Protein AF-A0A524DXU4-F1 (afdb_monomer)

Foldseek 3Di:
DDDDDDFAFDDWDFQDPPPDHDGDTDTHGADDCDDDPPDPCPRNNDRDDDDDDDPVPDPD

pLDDT: mean 91.02, std 9.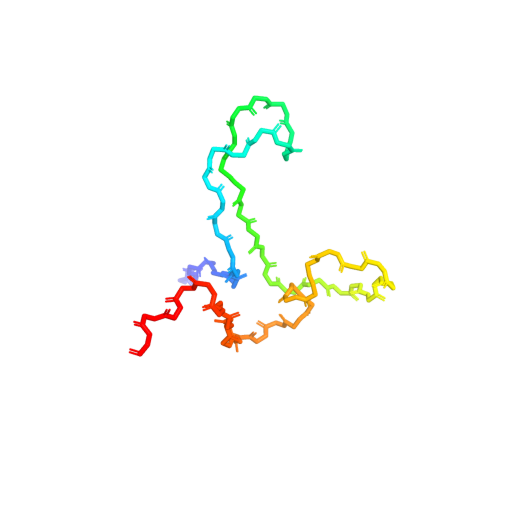24, range [51.09, 97.88]

Structure (mmCIF, N/CA/C/O backbone):
data_AF-A0A524DXU4-F1
#
_entry.id   AF-A0A524DXU4-F1
#
loop_
_atom_site.group_PDB
_atom_site.id
_atom_site.type_symbol
_atom_site.label_atom_id
_atom_site.label_alt_id
_atom_site.label_comp_id
_atom_site.label_asym_id
_atom_site.label_entity_id
_atom_site.label_seq_id
_atom_site.pdbx_PDB_ins_code
_atom_site.Cartn_x
_atom_site.Cartn_y
_atom_site.Cartn_z
_atom_site.occupancy
_atom_site.B_iso_or_equiv
_atom_site.auth_seq_id
_atom_site.auth_comp_id
_atom_site.auth_asym_id
_atom_site.auth_atom_id
_atom_site.pdbx_PDB_model_num
ATOM 1 N N . MET A 1 1 ? -24.886 -6.602 19.188 1.00 51.09 1 MET A N 1
ATOM 2 C CA . MET A 1 1 ? -23.452 -6.614 19.540 1.00 51.09 1 MET A CA 1
ATOM 3 C C . MET A 1 1 ? -22.731 -6.160 18.289 1.00 51.09 1 MET A C 1
ATOM 5 O O . MET A 1 1 ? -22.861 -6.844 17.287 1.00 51.09 1 MET A O 1
ATOM 9 N N . ALA A 1 2 ? -22.158 -4.955 18.281 1.00 60.12 2 ALA A N 1
ATOM 10 C CA . ALA A 1 2 ? -21.473 -4.450 17.094 1.00 60.12 2 ALA A CA 1
ATOM 11 C C . ALA A 1 2 ? -20.174 -5.243 16.923 1.00 60.12 2 ALA A C 1
ATOM 13 O O . ALA A 1 2 ? -19.337 -5.255 17.824 1.00 60.12 2 ALA A O 1
ATOM 14 N N . GLU A 1 3 ? -20.063 -5.966 15.817 1.00 72.94 3 GLU A N 1
ATOM 15 C CA . GLU A 1 3 ? -18.840 -6.659 15.433 1.00 72.94 3 GLU A CA 1
ATOM 16 C C . GLU A 1 3 ? -17.731 -5.620 15.223 1.00 72.94 3 GLU A C 1
ATOM 18 O O . GLU A 1 3 ? -17.980 -4.551 14.665 1.00 72.94 3 GLU A O 1
ATOM 23 N N . SER A 1 4 ? -16.517 -5.892 15.708 1.00 77.94 4 SER A N 1
ATOM 24 C CA . SER A 1 4 ? -15.387 -4.992 15.476 1.00 77.94 4 SER A CA 1
ATOM 25 C C . SER A 1 4 ? -15.032 -5.006 13.992 1.00 77.94 4 SER A C 1
ATOM 27 O O . SER A 1 4 ? -14.681 -6.061 13.456 1.00 77.94 4 SER A O 1
ATOM 29 N N . GLU A 1 5 ? -15.100 -3.854 13.331 1.00 85.94 5 GLU A N 1
ATOM 30 C CA . GLU A 1 5 ? -14.709 -3.742 11.928 1.00 85.94 5 GLU A CA 1
ATOM 31 C C . GLU A 1 5 ? -13.222 -4.086 11.752 1.00 85.94 5 GLU A C 1
ATOM 33 O O . GLU A 1 5 ? -12.359 -3.621 12.500 1.00 85.94 5 GLU A O 1
ATOM 38 N N . SER A 1 6 ? -12.920 -4.927 10.762 1.00 89.50 6 SER A N 1
ATOM 39 C CA . SER A 1 6 ? -11.557 -5.342 10.431 1.00 89.50 6 SER A CA 1
ATOM 40 C C . SER A 1 6 ? -11.340 -5.339 8.919 1.00 89.50 6 SER A C 1
ATOM 42 O O . SER A 1 6 ? -12.279 -5.483 8.135 1.00 89.50 6 SER A O 1
ATOM 44 N N . GLY A 1 7 ? -10.088 -5.144 8.504 1.00 90.38 7 GLY A N 1
ATOM 45 C CA . GLY A 1 7 ? -9.693 -5.097 7.100 1.00 90.38 7 GLY A CA 1
ATOM 46 C C . GLY A 1 7 ? -8.309 -5.698 6.890 1.00 90.38 7 GLY A C 1
ATOM 47 O O . GLY A 1 7 ? -7.460 -5.662 7.7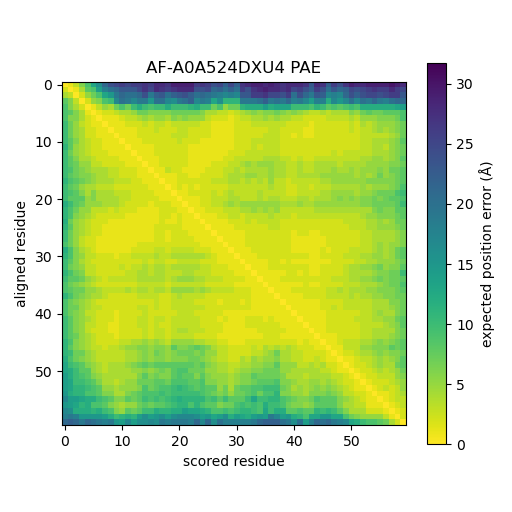81 1.00 90.38 7 GLY A O 1
ATOM 48 N N . TYR A 1 8 ? -8.080 -6.256 5.702 1.00 93.75 8 TYR A N 1
ATOM 49 C CA . TYR A 1 8 ? -6.782 -6.810 5.336 1.00 93.75 8 TYR A CA 1
ATOM 50 C C . TYR A 1 8 ? -5.858 -5.718 4.809 1.00 93.75 8 TYR A C 1
ATOM 52 O O . TYR A 1 8 ? -6.222 -4.942 3.924 1.00 93.75 8 TYR A O 1
ATOM 60 N N . ILE A 1 9 ? -4.636 -5.704 5.324 1.00 94.19 9 ILE A N 1
ATOM 61 C CA . ILE A 1 9 ? -3.554 -4.831 4.877 1.00 94.19 9 ILE A CA 1
ATOM 62 C C . ILE A 1 9 ? -2.385 -5.690 4.410 1.00 94.19 9 ILE A C 1
ATOM 64 O O . ILE A 1 9 ? -2.213 -6.815 4.881 1.00 94.19 9 ILE A O 1
ATOM 68 N N . PHE A 1 10 ? -1.579 -5.174 3.488 1.00 94.06 10 PHE A N 1
ATOM 69 C CA . PHE A 1 10 ? -0.367 -5.863 3.032 1.00 94.06 10 PHE A CA 1
ATOM 70 C C . PHE A 1 10 ? 0.918 -5.141 3.435 1.00 94.06 10 PHE A C 1
ATOM 72 O O . PHE A 1 10 ? 1.977 -5.758 3.446 1.00 94.06 10 PHE A O 1
ATOM 79 N N . GLN A 1 11 ? 0.841 -3.855 3.789 1.00 93.38 11 GLN A N 1
ATOM 80 C CA . GLN A 1 11 ? 2.004 -3.078 4.203 1.00 93.38 11 GLN A CA 1
ATOM 81 C C . GLN A 1 11 ? 1.602 -1.912 5.111 1.00 93.38 11 GLN A C 1
ATOM 83 O O . GLN A 1 11 ? 0.583 -1.255 4.900 1.00 93.38 11 GLN A O 1
ATOM 88 N N . ILE A 1 12 ? 2.449 -1.630 6.103 1.00 95.44 12 ILE A N 1
ATOM 89 C CA . ILE A 1 12 ? 2.439 -0.376 6.861 1.00 95.44 12 ILE A CA 1
ATOM 90 C C . ILE A 1 12 ? 3.777 0.306 6.609 1.00 95.44 12 ILE A C 1
ATOM 92 O O . ILE A 1 12 ? 4.823 -0.202 7.014 1.00 95.44 12 ILE A O 1
ATOM 96 N N . GLN A 1 13 ? 3.743 1.461 5.956 1.00 95.69 13 GLN A N 1
ATOM 97 C CA . GLN A 1 13 ? 4.923 2.272 5.694 1.00 95.69 13 GLN A CA 1
ATOM 98 C C . GLN A 1 13 ? 4.965 3.435 6.673 1.00 95.69 13 GLN A C 1
ATOM 100 O O . GLN A 1 13 ? 4.119 4.324 6.647 1.00 95.69 13 GLN A O 1
ATOM 105 N N . LYS A 1 14 ? 5.960 3.424 7.555 1.00 97.06 14 LYS A N 1
ATOM 106 C CA . LYS A 1 14 ? 6.206 4.522 8.491 1.00 97.06 14 LYS A CA 1
ATOM 107 C C . LYS A 1 14 ? 7.088 5.570 7.821 1.00 97.06 14 LYS A C 1
ATOM 109 O O . LYS A 1 14 ? 7.948 5.220 7.020 1.00 97.06 14 LYS A O 1
ATOM 114 N N . MET A 1 15 ? 6.916 6.826 8.221 1.00 96.88 15 MET A N 1
ATOM 115 C CA . MET A 1 15 ? 7.737 7.958 7.779 1.00 96.88 15 MET A CA 1
ATOM 116 C C . MET A 1 15 ? 7.715 8.215 6.261 1.00 96.88 15 MET A C 1
ATOM 118 O O . MET A 1 15 ? 8.718 8.629 5.690 1.00 96.88 15 MET A O 1
ATOM 122 N N . SER A 1 16 ? 6.581 7.976 5.601 1.00 96.50 16 SER A N 1
ATOM 123 C CA . SER A 1 16 ? 6.420 8.292 4.183 1.00 96.50 16 SER A CA 1
ATOM 124 C C . SER A 1 16 ? 6.397 9.805 3.957 1.00 96.50 16 SER A C 1
ATOM 126 O O . SER A 1 16 ? 5.643 10.511 4.629 1.00 96.50 16 SER A O 1
ATOM 128 N N . THR A 1 17 ? 7.210 10.287 3.020 1.00 96.94 17 THR A N 1
ATOM 129 C CA . THR A 1 17 ? 7.250 11.687 2.558 1.00 96.94 17 THR A CA 1
ATOM 130 C C . THR A 1 17 ? 6.552 11.886 1.215 1.00 96.94 17 THR A C 1
ATOM 132 O O . THR A 1 17 ? 6.223 13.013 0.859 1.00 96.94 17 THR A O 1
ATOM 135 N N . GLU A 1 18 ? 6.308 10.794 0.486 1.00 95.81 18 GLU A N 1
ATOM 136 C CA . GLU A 1 18 ? 5.798 10.823 -0.891 1.00 95.81 18 GLU A CA 1
ATOM 137 C C . GLU A 1 18 ? 4.274 10.629 -0.967 1.00 95.81 18 GLU A C 1
ATOM 139 O O . GLU A 1 18 ? 3.647 10.999 -1.956 1.00 95.81 18 GLU A O 1
ATOM 144 N N . ASP A 1 19 ? 3.648 10.100 0.091 1.00 95.19 19 ASP A N 1
ATOM 145 C CA . ASP A 1 19 ? 2.208 9.788 0.130 1.00 95.19 19 ASP A CA 1
ATOM 146 C C . ASP A 1 19 ? 1.342 10.968 0.625 1.00 95.19 19 ASP A C 1
ATOM 148 O O . ASP A 1 19 ? 0.278 10.787 1.225 1.00 95.19 19 ASP A O 1
ATOM 152 N N . GLY A 1 20 ? 1.807 12.198 0.404 1.00 95.25 20 GLY A N 1
ATOM 153 C CA . GLY A 1 20 ? 1.110 13.438 0.744 1.00 95.25 20 GLY A CA 1
ATOM 154 C C . GLY A 1 20 ? 1.929 14.392 1.623 1.00 95.25 20 GLY A C 1
ATOM 155 O O . GLY A 1 20 ? 3.065 14.100 1.979 1.00 95.25 20 GLY A O 1
ATOM 156 N N . PRO A 1 21 ? 1.372 15.559 1.999 1.00 97.25 21 PRO A N 1
ATOM 157 C CA . PRO A 1 21 ? 2.131 16.591 2.701 1.00 97.25 21 PRO A CA 1
ATOM 158 C C . PRO A 1 21 ? 2.611 16.150 4.091 1.00 97.25 21 PRO A C 1
ATOM 160 O O . PRO 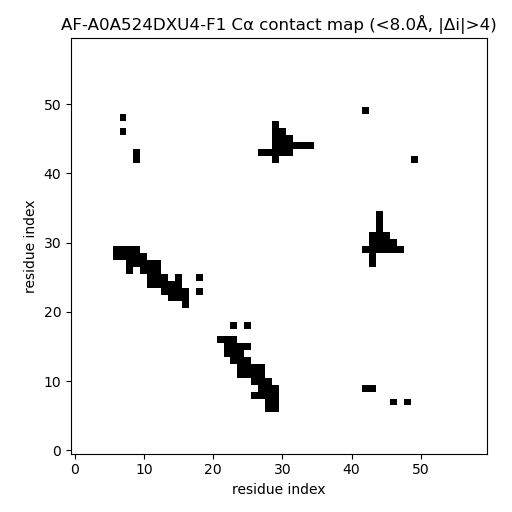A 1 21 ? 1.801 15.700 4.915 1.00 97.25 21 PRO A O 1
ATOM 163 N N . GLY A 1 22 ? 3.897 16.377 4.372 1.00 96.44 22 GLY A N 1
ATOM 164 C CA . GLY A 1 22 ? 4.544 16.085 5.655 1.00 96.44 22 GLY A CA 1
ATOM 165 C C . GLY A 1 22 ? 5.028 14.637 5.781 1.00 96.44 22 GLY A C 1
ATOM 166 O O . GLY A 1 22 ? 5.195 13.940 4.790 1.00 96.44 22 GLY A O 1
ATOM 167 N N . ILE A 1 23 ? 5.261 14.189 7.019 1.00 97.56 23 ILE A N 1
ATOM 168 C CA . ILE A 1 23 ? 5.658 12.807 7.319 1.00 97.56 23 ILE A CA 1
ATOM 169 C C . ILE A 1 23 ? 4.409 12.003 7.693 1.00 97.56 23 ILE A C 1
ATOM 171 O O . ILE A 1 23 ? 3.682 12.371 8.620 1.00 97.56 23 ILE A O 1
ATOM 175 N N . ARG A 1 24 ? 4.155 10.899 6.988 1.00 97.19 24 ARG A N 1
ATOM 176 C CA . ARG A 1 24 ? 2.943 10.078 7.128 1.00 97.19 24 ARG A CA 1
ATOM 177 C C . ARG A 1 24 ? 3.260 8.640 7.525 1.00 97.19 24 ARG A C 1
ATOM 179 O O . ARG A 1 24 ? 4.324 8.104 7.230 1.00 97.19 24 ARG A O 1
ATOM 186 N N . THR A 1 25 ? 2.302 8.000 8.189 1.00 97.88 25 THR A N 1
ATOM 187 C CA . THR A 1 25 ? 2.236 6.536 8.228 1.00 97.88 25 THR A CA 1
ATOM 188 C C . THR A 1 25 ? 1.170 6.107 7.234 1.00 97.88 25 THR A C 1
ATOM 190 O O . THR A 1 25 ? -0.009 6.383 7.448 1.00 97.88 25 THR A O 1
ATOM 193 N N . THR A 1 26 ? 1.587 5.463 6.151 1.00 97.38 26 THR A N 1
ATOM 194 C CA . THR A 1 26 ? 0.699 4.977 5.094 1.00 97.38 26 THR A CA 1
ATOM 195 C C . THR A 1 26 ? 0.320 3.532 5.390 1.00 97.38 26 THR A C 1
ATOM 197 O O . THR A 1 26 ? 1.184 2.686 5.634 1.00 97.38 26 THR A O 1
ATOM 200 N N . VAL A 1 27 ? -0.979 3.242 5.381 1.00 96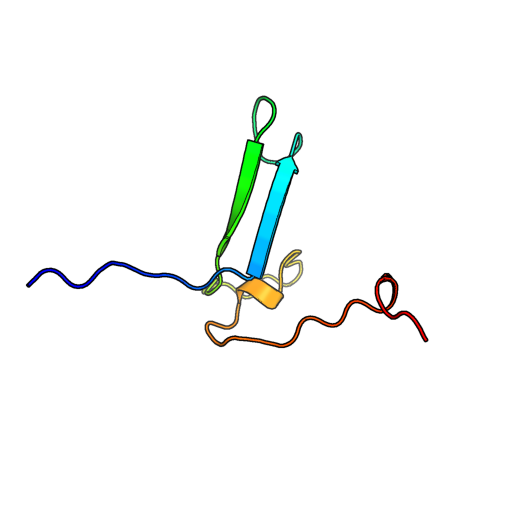.69 27 VAL A N 1
ATOM 201 C CA . VAL A 1 27 ? -1.516 1.888 5.557 1.00 96.69 27 VAL A CA 1
ATOM 202 C C . VAL A 1 27 ? -2.071 1.425 4.220 1.00 96.69 27 VAL A C 1
ATOM 204 O O . VAL A 1 27 ? -3.024 2.009 3.708 1.00 96.69 27 VAL A O 1
ATOM 207 N N . PHE A 1 28 ? -1.473 0.382 3.653 1.00 96.12 28 PHE A N 1
ATOM 208 C CA . PHE A 1 28 ? -1.875 -0.147 2.359 1.00 96.12 28 PHE A CA 1
ATOM 209 C C . PHE A 1 28 ? -2.834 -1.326 2.524 1.00 96.12 28 PHE A C 1
ATOM 211 O O . PHE A 1 28 ? -2.464 -2.391 3.032 1.00 96.12 28 PHE A O 1
ATOM 218 N N . PHE A 1 29 ? -4.071 -1.126 2.076 1.00 95.38 29 PHE A N 1
ATOM 219 C CA . PHE A 1 29 ? -5.141 -2.117 2.143 1.00 95.38 29 PHE A CA 1
ATOM 220 C C . PHE A 1 29 ? -5.101 -3.092 0.964 1.00 95.38 29 PHE A C 1
ATOM 222 O O . PHE A 1 29 ? -4.688 -2.760 -0.147 1.00 95.38 29 PHE A O 1
ATOM 229 N N . LYS A 1 30 ? -5.563 -4.313 1.221 1.00 95.50 30 LYS A N 1
ATOM 230 C CA . LYS A 1 30 ? -5.938 -5.285 0.191 1.00 95.50 30 LYS A CA 1
ATOM 231 C C . LYS A 1 30 ? -7.296 -4.903 -0.419 1.00 95.50 30 LYS A C 1
ATOM 233 O O . LYS A 1 30 ? -8.041 -4.123 0.166 1.00 95.50 30 LYS A O 1
ATOM 238 N N . LEU A 1 31 ? -7.631 -5.541 -1.541 1.00 95.19 31 LEU A N 1
ATOM 239 C CA . LEU A 1 31 ? -8.835 -5.356 -2.358 1.00 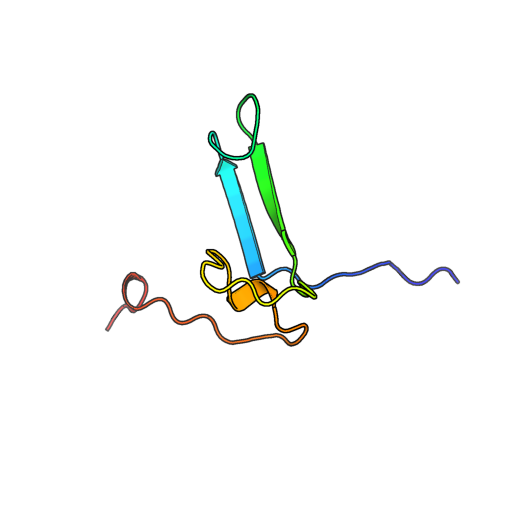95.19 31 LEU A CA 1
ATOM 240 C C . LEU A 1 31 ? -8.879 -4.041 -3.165 1.00 95.19 31 LEU A C 1
ATOM 242 O O . LEU A 1 31 ? -9.679 -3.146 -2.903 1.00 95.19 31 LEU A O 1
ATOM 246 N N . CYS A 1 32 ? -8.080 -3.965 -4.228 1.00 96.31 32 CYS A N 1
ATOM 247 C CA . CYS A 1 32 ? -8.273 -3.002 -5.311 1.00 96.31 32 CYS A CA 1
ATOM 248 C C . CYS A 1 32 ? -9.101 -3.646 -6.442 1.00 96.31 32 CYS A C 1
ATOM 250 O O . CYS A 1 32 ? -8.652 -4.630 -7.031 1.00 96.31 32 CYS A O 1
ATOM 252 N N . PRO A 1 33 ? -10.291 -3.116 -6.792 1.00 96.44 33 PRO A N 1
ATOM 253 C CA . PRO A 1 33 ? -11.128 -3.695 -7.848 1.00 96.44 33 PRO A CA 1
ATOM 254 C C . PRO A 1 33 ? -10.586 -3.436 -9.264 1.00 96.44 33 PRO A C 1
ATOM 256 O O . PRO A 1 33 ? -11.099 -3.991 -10.235 1.00 96.44 33 PRO A O 1
ATOM 259 N N . LEU A 1 34 ? -9.566 -2.586 -9.400 1.00 97.38 34 LEU A N 1
ATOM 260 C CA . LEU A 1 34 ? -8.964 -2.234 -10.681 1.00 97.38 34 LEU A CA 1
ATOM 261 C C . LEU A 1 34 ? -7.817 -3.184 -11.042 1.00 97.38 34 LEU A C 1
ATOM 263 O O . LEU A 1 34 ? -7.144 -3.747 -10.182 1.00 97.38 34 LEU A O 1
ATOM 267 N N . LYS A 1 35 ? -7.562 -3.317 -12.346 1.00 96.19 35 LYS A N 1
ATOM 268 C CA . LYS A 1 35 ? -6.458 -4.108 -12.912 1.00 96.19 35 LYS A CA 1
ATOM 269 C C . LYS A 1 35 ? -5.635 -3.263 -13.882 1.00 96.19 35 LYS A C 1
ATOM 271 O O . LYS A 1 35 ? -5.529 -3.578 -15.064 1.00 96.19 35 LYS A O 1
ATOM 276 N N . CYS A 1 36 ? -5.121 -2.135 -13.394 1.00 97.81 36 CYS A N 1
ATOM 277 C CA . CYS A 1 36 ? -4.313 -1.221 -14.199 1.00 97.81 36 CYS A CA 1
ATOM 278 C C . CYS A 1 36 ? -3.083 -1.949 -14.764 1.00 97.81 36 CYS A C 1
ATOM 280 O O . CYS A 1 36 ? -2.399 -2.656 -14.026 1.00 97.81 36 CYS A O 1
ATOM 282 N N . VAL A 1 37 ? -2.768 -1.727 -16.045 1.00 97.81 37 VAL A N 1
ATOM 283 C CA . VAL A 1 37 ? -1.601 -2.339 -16.716 1.00 97.81 37 VAL A CA 1
ATOM 284 C C . VAL A 1 37 ? -0.278 -1.921 -16.055 1.00 97.81 37 VAL A C 1
ATOM 286 O O . VAL A 1 37 ? 0.690 -2.669 -16.072 1.00 97.81 37 VAL A O 1
ATOM 289 N N . TRP A 1 38 ? -0.260 -0.748 -15.418 1.00 97.19 38 TRP A N 1
ATOM 290 C CA . TRP A 1 38 ? 0.878 -0.167 -14.700 1.00 97.19 38 TRP A CA 1
ATOM 291 C C . TRP A 1 38 ? 0.662 -0.144 -13.177 1.00 97.19 38 TRP A C 1
ATOM 293 O O . TRP A 1 38 ? 1.066 0.796 -12.498 1.00 97.19 38 TRP A O 1
ATOM 303 N N . CYS A 1 39 ? -0.047 -1.124 -12.610 1.00 96.69 39 CYS A N 1
ATOM 304 C CA . CYS A 1 39 ? -0.265 -1.154 -11.163 1.00 96.69 39 CYS A CA 1
ATOM 305 C C . CYS A 1 39 ? 1.073 -1.280 -10.412 1.00 96.69 39 CYS A C 1
ATOM 307 O O . CYS A 1 39 ? 1.778 -2.271 -10.572 1.00 96.69 39 CYS A O 1
ATOM 309 N N . HIS A 1 40 ? 1.400 -0.295 -9.572 1.00 94.38 40 HIS A N 1
ATOM 310 C CA . HIS A 1 40 ? 2.610 -0.332 -8.741 1.00 94.38 40 HIS A CA 1
ATOM 311 C C . HIS A 1 40 ? 2.459 -1.232 -7.504 1.00 94.38 40 HIS A C 1
ATOM 313 O O . HIS A 1 40 ? 3.465 -1.625 -6.929 1.00 94.38 40 HIS A O 1
ATOM 319 N N . ASN A 1 41 ? 1.216 -1.574 -7.132 1.00 94.56 41 ASN A N 1
ATOM 320 C CA . ASN A 1 41 ? 0.884 -2.383 -5.955 1.00 94.56 41 ASN A CA 1
ATOM 321 C C . ASN A 1 41 ? -0.015 -3.584 -6.338 1.00 94.56 41 ASN A C 1
ATOM 323 O O . ASN A 1 41 ? -1.180 -3.641 -5.917 1.00 94.56 41 ASN A O 1
ATOM 327 N N . PRO A 1 42 ? 0.442 -4.520 -7.195 1.00 94.25 42 PRO A N 1
ATOM 328 C CA . PRO A 1 42 ? -0.364 -5.662 -7.651 1.00 94.25 42 PRO A CA 1
ATOM 329 C C . PRO A 1 42 ? -0.856 -6.566 -6.505 1.00 94.25 42 PRO A C 1
ATOM 331 O O . PRO A 1 42 ? -1.923 -7.175 -6.593 1.00 94.25 42 PRO A O 1
ATOM 334 N N . GLU A 1 43 ? -0.132 -6.613 -5.392 1.00 94.12 43 GLU A N 1
ATOM 335 C CA . GLU A 1 43 ? -0.493 -7.304 -4.154 1.00 94.12 43 GLU A CA 1
ATOM 336 C C . GLU A 1 43 ? -1.772 -6.771 -3.503 1.00 94.12 43 GLU A C 1
ATOM 338 O O . GLU A 1 43 ? -2.382 -7.495 -2.712 1.00 94.12 43 GLU A O 1
ATOM 343 N N . SER A 1 44 ? -2.193 -5.546 -3.835 1.00 95.50 44 SER A N 1
ATOM 344 C CA . SER A 1 44 ? -3.449 -4.958 -3.364 1.00 95.50 44 SER A CA 1
ATOM 345 C C . SER A 1 44 ? -4.678 -5.547 -4.060 1.00 95.50 44 SER A C 1
ATOM 347 O O . SER A 1 44 ? -5.772 -5.446 -3.525 1.00 95.50 44 SER A O 1
ATOM 349 N N . ILE A 1 45 ? -4.541 -6.176 -5.232 1.00 95.88 45 ILE A N 1
ATOM 350 C CA . ILE A 1 45 ? -5.688 -6.574 -6.068 1.00 95.88 45 ILE A CA 1
ATOM 351 C C . ILE A 1 45 ? -6.474 -7.728 -5.430 1.00 95.88 45 ILE A C 1
ATOM 353 O O . ILE A 1 45 ? -7.701 -7.684 -5.348 1.00 95.88 45 ILE A O 1
ATOM 357 N N . SER A 1 46 ? -5.777 -8.767 -4.962 1.00 94.44 46 SER A N 1
ATOM 358 C CA . SER A 1 46 ? -6.427 -9.901 -4.295 1.00 94.44 46 SER A CA 1
ATOM 359 C C . SER A 1 46 ? -6.895 -9.514 -2.894 1.00 94.44 46 SER A C 1
ATOM 361 O O . SER A 1 46 ? -6.163 -8.859 -2.153 1.00 94.44 46 SER A O 1
ATOM 363 N N . LYS A 1 47 ? -8.089 -9.971 -2.504 1.00 92.00 47 LYS A N 1
ATOM 364 C CA . LYS A 1 47 ? -8.582 -9.849 -1.124 1.00 92.00 47 LYS A CA 1
ATOM 365 C C . LYS A 1 47 ? -7.840 -10.780 -0.164 1.00 92.00 47 LYS A C 1
ATOM 367 O O . LYS A 1 47 ? -7.700 -10.461 1.012 1.00 92.00 47 LYS A O 1
ATOM 372 N N . GLU A 1 48 ? -7.390 -11.923 -0.671 1.00 91.31 48 GLU A N 1
ATOM 373 C CA . GLU A 1 48 ? -6.871 -13.003 0.157 1.00 91.31 48 GLU A CA 1
ATOM 374 C C . GLU A 1 48 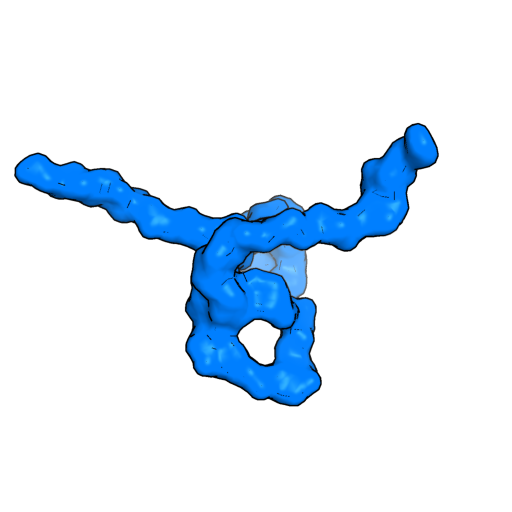? -5.480 -12.679 0.726 1.00 91.31 48 GLU A C 1
ATOM 376 O O . GLU A 1 48 ? -4.647 -12.060 0.041 1.00 91.31 48 GLU A O 1
ATOM 381 N N . PRO A 1 49 ? -5.187 -13.130 1.959 1.00 89.19 49 PRO A N 1
ATOM 382 C CA . PRO A 1 49 ? -3.832 -13.140 2.482 1.00 89.19 49 PRO A CA 1
ATOM 383 C C . PRO A 1 49 ? -2.896 -13.897 1.536 1.00 89.19 49 PRO A C 1
ATOM 385 O O . PRO A 1 49 ? -3.174 -15.013 1.103 1.00 89.19 49 PRO A O 1
ATOM 388 N N . SER A 1 50 ? -1.765 -13.278 1.214 1.00 88.25 50 SER A N 1
ATOM 389 C CA . SER A 1 50 ? -0.777 -13.826 0.287 1.00 88.25 50 SER A CA 1
ATOM 390 C C . SER A 1 50 ? 0.608 -13.725 0.904 1.00 88.25 50 SER A C 1
ATOM 392 O O . SER A 1 50 ? 0.947 -12.680 1.464 1.00 88.25 50 SER A O 1
ATOM 394 N N . ILE A 1 51 ? 1.428 -14.766 0.752 1.00 87.94 51 ILE A N 1
ATOM 395 C CA . ILE A 1 51 ? 2.833 -14.714 1.164 1.00 87.94 51 ILE A CA 1
ATOM 396 C C . ILE A 1 51 ? 3.550 -13.684 0.289 1.00 87.94 51 ILE A C 1
ATOM 398 O O . ILE A 1 51 ? 3.602 -13.825 -0.932 1.00 87.94 51 ILE A O 1
ATOM 402 N N . GLN A 1 52 ? 4.099 -12.646 0.918 1.00 84.56 52 GLN A N 1
ATOM 403 C CA . GLN A 1 52 ? 5.029 -11.740 0.257 1.00 84.56 52 GLN A CA 1
ATOM 404 C C . GLN A 1 52 ? 6.443 -12.293 0.395 1.00 84.56 52 GLN A C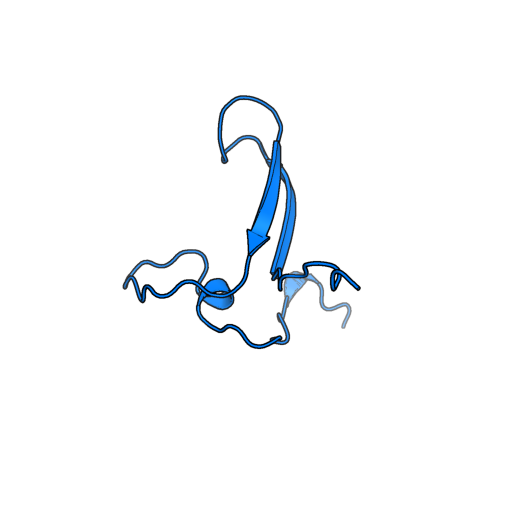 1
ATOM 406 O O . GLN A 1 52 ? 6.942 -12.494 1.502 1.00 84.56 52 GLN A O 1
ATOM 411 N N . TRP A 1 53 ? 7.086 -12.533 -0.742 1.00 83.44 53 TRP A N 1
ATOM 412 C CA . TRP A 1 53 ? 8.469 -12.976 -0.789 1.00 83.44 53 TRP A CA 1
ATOM 413 C C . TRP A 1 53 ? 9.398 -11.781 -0.981 1.00 83.44 53 TRP A C 1
ATOM 415 O O . TRP A 1 53 ? 9.328 -11.085 -1.992 1.00 83.44 53 TRP A O 1
ATOM 425 N N . PHE A 1 54 ? 10.297 -11.569 -0.024 1.00 85.44 54 PHE A N 1
ATOM 426 C CA . PHE A 1 54 ? 11.327 -10.539 -0.101 1.00 85.44 54 PHE A CA 1
ATOM 427 C C . PHE A 1 54 ? 12.693 -11.212 -0.134 1.00 85.44 54 PHE A C 1
ATOM 429 O O . PHE A 1 54 ? 13.261 -11.496 0.918 1.00 85.44 54 PHE A O 1
ATOM 436 N N . SER A 1 55 ? 13.232 -11.438 -1.334 1.00 86.81 55 SER A N 1
ATOM 437 C CA . SER A 1 55 ? 14.549 -12.072 -1.511 1.00 86.81 55 SER A CA 1
ATOM 438 C C . SER A 1 55 ? 15.656 -11.358 -0.733 1.00 86.81 55 SER A C 1
ATOM 440 O O . SER A 1 55 ? 16.524 -11.998 -0.156 1.00 86.81 55 SER A O 1
ATOM 442 N N . THR A 1 56 ? 15.589 -10.030 -0.646 1.00 87.94 56 THR A N 1
ATOM 443 C CA . THR A 1 56 ? 16.543 -9.193 0.097 1.00 87.94 56 THR A CA 1
ATOM 444 C C . THR A 1 56 ? 16.461 -9.348 1.614 1.00 87.94 56 THR A C 1
ATOM 446 O O . THR A 1 56 ? 17.370 -8.917 2.316 1.00 87.94 56 THR A O 1
ATOM 449 N N . LYS A 1 57 ? 15.380 -9.938 2.133 1.00 84.00 57 LYS A N 1
ATOM 450 C CA . LYS A 1 57 ? 15.206 -10.249 3.558 1.00 84.00 57 LYS A CA 1
ATOM 451 C C . LYS A 1 57 ? 15.488 -11.719 3.875 1.00 84.00 57 LYS A C 1
ATOM 453 O O . LYS A 1 57 ? 15.389 -12.108 5.036 1.00 84.00 57 LYS A O 1
ATOM 458 N N . CYS A 1 58 ? 15.806 -12.539 2.875 1.00 83.88 58 CYS A N 1
ATOM 459 C CA . CYS A 1 58 ? 16.210 -13.920 3.093 1.00 83.88 58 CYS A CA 1
ATOM 460 C C . CYS A 1 58 ? 17.617 -13.945 3.702 1.00 83.88 58 CYS A C 1
ATOM 462 O O . CYS A 1 58 ? 18.529 -13.304 3.188 1.00 83.88 58 CYS A O 1
ATOM 464 N N . ILE A 1 59 ? 17.784 -14.683 4.799 1.00 82.12 59 ILE A N 1
ATOM 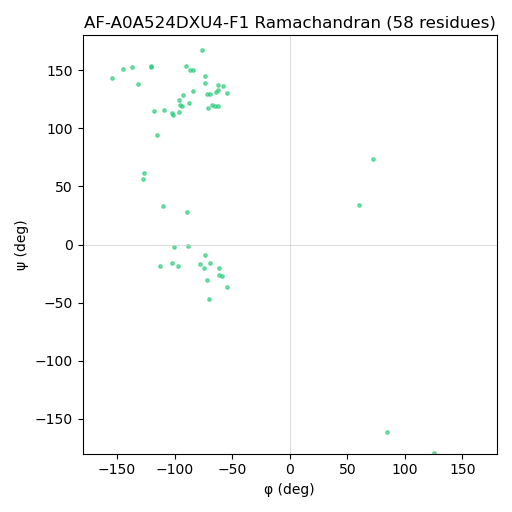465 C CA . ILE A 1 59 ? 19.038 -14.748 5.571 1.00 82.12 59 ILE A CA 1
ATOM 466 C C . ILE A 1 59 ? 20.017 -15.833 5.091 1.00 82.12 59 ILE A C 1
ATOM 468 O O . ILE A 1 59 ? 21.130 -15.895 5.610 1.00 82.12 59 ILE A O 1
ATOM 472 N N . GLY A 1 60 ? 19.641 -16.613 4.071 1.00 64.81 60 GLY A N 1
ATOM 473 C CA . GLY A 1 60 ? 20.354 -17.831 3.674 1.00 64.81 60 GLY A CA 1
ATOM 474 C C . GLY A 1 60 ? 19.836 -19.036 4.438 1.00 64.81 60 GLY A C 1
ATOM 475 O O . GLY A 1 60 ? 19.915 -19.016 5.684 1.00 64.81 60 GLY A O 1
#

Secondary structure (DSSP, 8-state):
-PPPP---EEEEEEEESSS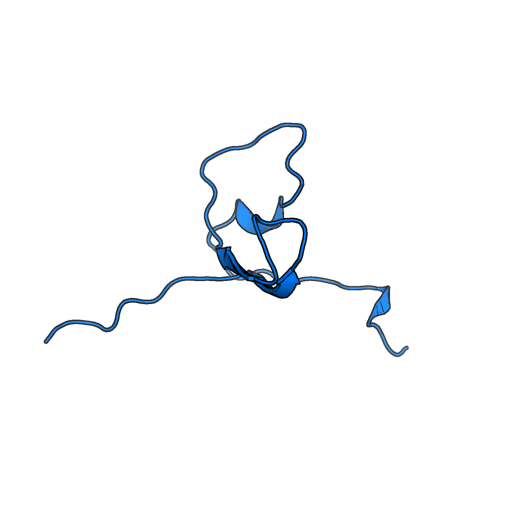SSSSEEEEEES------TT-S-GGGT-SS--PPP-GGG---

Radius of gyration: 14.56 Å; Cα contacts (8 Å, |Δi|>4): 60; chains: 1; bounding box: 44×34×36 Å

Mean predicted aligned error: 5.32 Å

Nearest PDB structures (foldseek):
  8otz-assembly1_G  TM=2.474E-01  e=9.503E+00  Bos taurus

Solvent-accessible surface area (backbone atoms only — not comparable to full-atom values): 4193 Å² total; per-residue (Å²): 131,87,75,81,88,80,82,57,64,81,48,77,43,71,72,33,61,83,87,48,94,58,77,36,74,47,75,42,56,37,54,40,95,68,80,60,94,81,55,90,59,66,78,23,38,49,68,65,92,70,91,81,85,55,76,90,73,59,86,124

Sequence (60 aa):
MAESESGYIFQIQKMSTEDGPGIRTTVFFKLCPLKCVWCHNPESISKEPSIQWFSTKCIG